Protein AF-A0A379WKV2-F1 (afdb_monomer_lite)

Organism: Salmonella enterica I (NCBI:txid59201)

InterPro domains:
  IPR010979 Small ribosomal subunit protein uS13-like, H2TH [SSF46946] (3-70)
  IPR015886 Formamidopyrimidine-DNA glycosylase, H2TH DNA-binding [PF06831] (2-64)
  IPR015886 Formamidopyrimidine-DNA glycosylase, H2TH DNA-binding [SM01232] (1-71)

Foldseek 3Di:
DQVQQQPDQAFQLVVVQVPPLDPDDRPVLSVVLCVQLVHDRRDRSSPDDPVSVVSSSVSSVVVVVVVVVVVVPD

Radius of gyration: 12.4 Å; chains: 1; bounding box: 35×20×30 Å

pLDDT: mean 71.16, std 11.32, range [40.75, 84.31]

Structure (mmCIF, N/CA/C/O backbone):
data_AF-A0A379WKV2-F1
#
_entry.id   AF-A0A379WKV2-F1
#
loop_
_atom_site.group_PDB
_atom_site.id
_atom_site.type_symbol
_atom_site.label_atom_id
_atom_site.label_alt_id
_atom_site.label_comp_id
_atom_site.label_asym_id
_atom_site.label_entity_id
_atom_site.label_seq_id
_atom_site.pdbx_PDB_ins_code
_atom_site.Cartn_x
_atom_site.Cartn_y
_atom_site.Cartn_z
_atom_site.occupancy
_atom_site.B_iso_or_equiv
_atom_site.auth_seq_id
_atom_site.auth_comp_id
_atom_site.auth_asym_id
_atom_site.auth_atom_id
_atom_site.pdbx_PDB_model_num
ATOM 1 N N . MET A 1 1 ? -2.008 -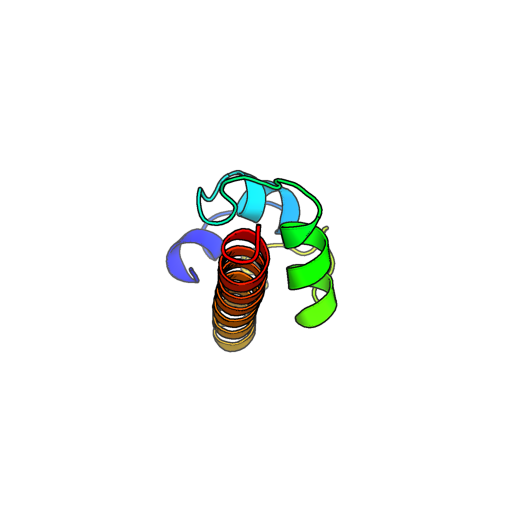7.284 4.404 1.00 58.00 1 MET A N 1
ATOM 2 C CA . MET A 1 1 ? -2.294 -5.873 4.055 1.00 58.00 1 MET A CA 1
ATOM 3 C C . MET A 1 1 ? -3.509 -5.359 4.819 1.00 58.00 1 MET A C 1
ATOM 5 O O . MET A 1 1 ? -3.342 -4.516 5.690 1.00 58.00 1 MET A O 1
ATOM 9 N N . GLN A 1 2 ? -4.693 -5.938 4.598 1.00 52.69 2 GLN A N 1
ATOM 10 C CA . GLN A 1 2 ? -5.964 -5.392 5.086 1.00 52.69 2 GLN A CA 1
ATOM 11 C C . GLN A 1 2 ? -6.061 -5.147 6.605 1.00 52.69 2 GLN A C 1
ATOM 13 O O . GLN A 1 2 ? -6.422 -4.048 7.013 1.00 52.69 2 GLN A O 1
ATOM 18 N N . GLN A 1 3 ? -5.664 -6.101 7.459 1.00 53.88 3 GLN A N 1
ATOM 19 C CA . GLN A 1 3 ? -5.736 -5.916 8.923 1.00 53.88 3 GLN A CA 1
ATOM 20 C C . GLN A 1 3 ? -4.855 -4.760 9.450 1.00 53.88 3 GLN A C 1
ATOM 22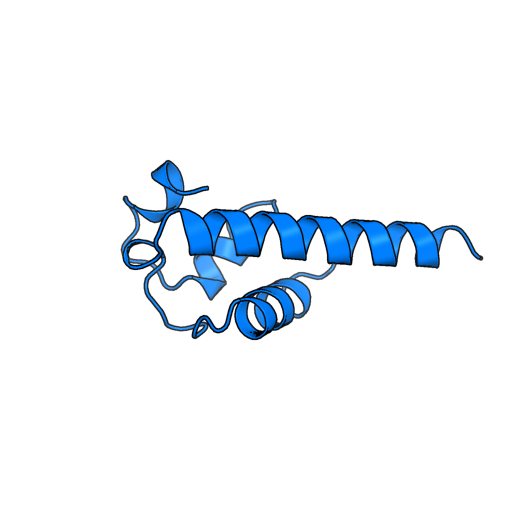 O O . GLN A 1 3 ? -5.153 -4.186 10.496 1.00 53.88 3 GLN A O 1
ATOM 27 N N . LYS A 1 4 ? -3.789 -4.385 8.723 1.00 60.38 4 LYS A N 1
ATOM 28 C CA . LYS A 1 4 ? -2.909 -3.252 9.070 1.00 60.38 4 LYS A CA 1
ATOM 29 C C . LYS A 1 4 ? -3.423 -1.911 8.519 1.00 60.38 4 LYS A C 1
ATOM 31 O O . LYS A 1 4 ? -3.126 -0.877 9.115 1.00 60.38 4 LYS A O 1
ATOM 36 N N . CYS A 1 5 ? -4.181 -1.916 7.418 1.00 55.66 5 CYS A N 1
ATOM 37 C CA . CYS A 1 5 ? -4.843 -0.728 6.863 1.00 55.66 5 CYS A CA 1
ATOM 38 C C . CYS A 1 5 ? -6.083 -0.335 7.678 1.00 55.66 5 CYS A C 1
ATOM 40 O O . CYS A 1 5 ? -6.287 0.838 7.975 1.00 55.66 5 CYS A O 1
ATOM 42 N N . ALA A 1 6 ? -6.888 -1.326 8.080 1.00 55.53 6 ALA A N 1
ATOM 43 C CA . ALA A 1 6 ? -8.203 -1.116 8.688 1.00 55.53 6 ALA A CA 1
ATOM 44 C C . ALA A 1 6 ? -8.156 -0.317 10.003 1.00 55.53 6 ALA A C 1
ATOM 46 O O . ALA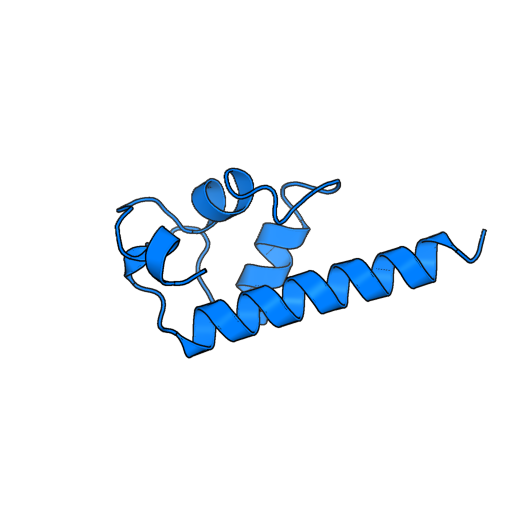 A 1 6 ? -9.068 0.458 10.278 1.00 55.53 6 ALA A O 1
ATOM 47 N N . LYS A 1 7 ? -7.077 -0.448 10.791 1.00 57.62 7 LYS A N 1
ATOM 48 C CA . LYS A 1 7 ? -6.920 0.250 12.081 1.00 57.62 7 LYS A CA 1
ATOM 49 C C . LYS A 1 7 ? -6.321 1.660 11.990 1.00 57.62 7 LYS A C 1
ATOM 51 O O . LYS A 1 7 ? -6.381 2.382 12.981 1.00 57.62 7 LYS A O 1
ATOM 56 N N . LYS A 1 8 ? -5.740 2.078 10.857 1.00 60.81 8 LYS A N 1
ATOM 57 C CA . LYS A 1 8 ? -5.103 3.403 10.732 1.00 60.81 8 LYS A CA 1
ATOM 58 C C . LYS A 1 8 ? -5.931 4.335 9.843 1.00 60.81 8 LYS A C 1
ATOM 60 O O . LYS A 1 8 ? -6.118 4.075 8.659 1.00 60.81 8 LYS A O 1
ATOM 65 N N . LYS A 1 9 ? -6.353 5.478 10.398 1.00 67.88 9 LYS A N 1
ATOM 66 C CA . LYS A 1 9 ? -6.982 6.604 9.672 1.00 67.88 9 LYS A CA 1
ATOM 67 C C . LYS A 1 9 ? -5.945 7.460 8.923 1.00 67.88 9 LYS A C 1
ATOM 69 O O . LYS A 1 9 ? -6.017 8.681 8.919 1.00 67.88 9 LYS A O 1
ATOM 74 N N . THR A 1 10 ? -4.936 6.819 8.351 1.00 74.25 10 THR A N 1
ATOM 75 C CA . THR A 1 10 ? -3.854 7.484 7.623 1.00 74.25 10 THR A CA 1
ATOM 76 C C . THR A 1 10 ? -4.095 7.316 6.129 1.00 74.25 10 THR A C 1
ATOM 78 O O . THR A 1 10 ? -4.622 6.287 5.693 1.00 74.25 10 THR A O 1
ATOM 81 N N . ALA A 1 11 ? -3.728 8.334 5.352 1.00 79.88 11 ALA A N 1
ATOM 82 C CA . ALA A 1 11 ? -3.760 8.270 3.898 1.00 79.88 11 ALA A CA 1
ATOM 83 C C . ALA A 1 11 ? -2.927 7.083 3.383 1.00 79.88 11 ALA A C 1
ATOM 85 O O . ALA A 1 11 ? -1.904 6.707 3.965 1.00 79.88 11 ALA A O 1
ATOM 86 N N . ILE A 1 12 ? -3.362 6.477 2.283 1.00 78.31 12 ILE A N 1
ATOM 87 C CA . ILE A 1 12 ? -2.747 5.266 1.742 1.00 78.31 12 ILE A CA 1
ATOM 88 C C . ILE A 1 12 ? -1.288 5.491 1.337 1.00 78.31 12 ILE A C 1
ATOM 90 O O . ILE A 1 12 ? -0.463 4.606 1.532 1.00 78.31 12 ILE A O 1
ATOM 94 N N . LYS A 1 13 ? -0.937 6.687 0.850 1.00 72.50 13 LYS A N 1
ATOM 95 C CA . LYS A 1 13 ? 0.423 7.028 0.415 1.00 72.50 13 LYS A CA 1
ATOM 96 C C . LYS A 1 13 ? 1.467 6.953 1.546 1.00 72.50 13 LYS A C 1
ATOM 98 O O . LYS A 1 13 ? 2.405 6.167 1.409 1.00 72.50 13 LYS A O 1
ATOM 103 N N . PRO A 1 14 ? 1.324 7.678 2.674 1.00 73.62 14 PRO A N 1
ATOM 104 C CA . PRO A 1 14 ? 2.240 7.534 3.806 1.00 73.62 14 PRO A CA 1
ATOM 105 C C . PRO A 1 14 ? 2.163 6.145 4.452 1.00 73.62 14 PRO A C 1
ATOM 107 O O . PRO A 1 14 ? 3.182 5.631 4.897 1.00 73.62 14 PRO A O 1
ATOM 110 N N . TRP A 1 15 ? 0.996 5.490 4.453 1.00 76.56 15 TRP A N 1
ATOM 111 C CA . TRP A 1 15 ? 0.873 4.114 4.950 1.00 76.56 15 TRP A CA 1
ATOM 112 C C . TRP A 1 15 ? 1.681 3.108 4.112 1.00 76.56 15 TRP A C 1
ATOM 114 O O . TRP A 1 15 ? 2.271 2.171 4.654 1.00 76.56 15 TRP A O 1
ATOM 124 N N . LEU A 1 16 ? 1.723 3.308 2.793 1.00 73.50 16 LEU A N 1
ATOM 125 C CA . LEU A 1 16 ? 2.467 2.470 1.857 1.00 73.50 16 LEU A CA 1
ATOM 126 C C . LEU A 1 16 ? 3.977 2.740 1.910 1.00 73.50 16 LEU A C 1
ATOM 128 O O . LEU A 1 16 ? 4.751 1.819 1.684 1.00 73.50 16 LEU A O 1
ATOM 132 N N . MET A 1 17 ? 4.386 3.971 2.240 1.00 69.44 17 MET A N 1
ATOM 133 C CA . MET A 1 17 ? 5.782 4.320 2.539 1.00 69.44 17 MET A CA 1
ATOM 134 C C . MET A 1 17 ? 6.260 3.754 3.888 1.00 69.44 17 MET A C 1
ATOM 136 O O . MET A 1 17 ? 7.403 3.321 3.991 1.00 69.44 17 MET A O 1
ATOM 140 N N . ASP A 1 18 ? 5.396 3.740 4.910 1.00 66.88 18 ASP A N 1
ATOM 141 C CA . ASP A 1 18 ? 5.683 3.193 6.249 1.00 66.88 18 ASP A CA 1
ATOM 142 C C . ASP A 1 18 ? 5.750 1.656 6.237 1.00 66.88 18 ASP A C 1
ATOM 144 O O . ASP A 1 18 ? 6.564 1.029 6.921 1.00 66.88 18 ASP A O 1
ATOM 148 N N . ASN A 1 19 ? 4.934 1.013 5.395 1.00 60.88 19 ASN A N 1
ATOM 149 C CA . ASN A 1 19 ? 5.126 -0.395 5.091 1.00 60.88 19 ASN A CA 1
ATOM 150 C C . ASN A 1 19 ? 6.405 -0.561 4.260 1.00 60.88 19 ASN A C 1
ATOM 152 O O . ASN A 1 19 ? 6.441 -0.192 3.091 1.00 60.88 19 ASN A O 1
ATOM 156 N N . LYS A 1 20 ? 7.406 -1.260 4.811 1.00 57.34 20 LYS A N 1
ATOM 157 C CA . LYS A 1 20 ? 8.606 -1.787 4.115 1.00 57.34 20 LYS A CA 1
ATOM 158 C C . LYS A 1 20 ? 8.327 -2.640 2.849 1.00 57.34 20 LYS A C 1
ATOM 160 O O . LYS A 1 20 ? 9.216 -3.323 2.359 1.00 57.34 20 LYS A O 1
ATOM 165 N N . LEU A 1 21 ? 7.103 -2.651 2.325 1.00 57.59 21 LEU A N 1
ATOM 166 C CA . LEU A 1 21 ? 6.728 -3.232 1.040 1.00 57.59 21 LEU A CA 1
ATOM 167 C C . LEU A 1 21 ? 7.377 -2.509 -0.147 1.00 57.59 21 LEU A C 1
ATOM 169 O O . LEU A 1 21 ? 7.659 -3.158 -1.148 1.00 57.59 21 LEU A O 1
ATOM 173 N N . VAL A 1 22 ? 7.648 -1.204 -0.038 1.00 54.78 22 VAL A N 1
ATOM 174 C CA . VAL A 1 22 ? 8.353 -0.434 -1.077 1.00 54.78 22 VAL A CA 1
ATOM 175 C C . VAL A 1 22 ? 9.802 -0.212 -0.645 1.00 54.78 22 VAL A C 1
ATOM 177 O O . VAL A 1 22 ? 10.189 0.865 -0.200 1.00 54.78 22 VAL A O 1
ATOM 180 N N . VAL A 1 23 ? 10.622 -1.256 -0.739 1.00 43.88 23 VAL A N 1
ATOM 181 C CA . VAL A 1 23 ? 12.075 -1.135 -0.557 1.00 43.88 23 VAL A CA 1
ATOM 182 C C . VAL A 1 23 ? 12.727 -0.728 -1.881 1.00 43.88 23 VAL A C 1
ATOM 184 O O . VAL A 1 23 ? 12.653 -1.455 -2.864 1.00 43.88 23 VAL A O 1
ATOM 187 N N . GLY A 1 24 ? 13.359 0.449 -1.909 1.00 47.84 24 GLY A N 1
ATOM 188 C CA . GLY A 1 24 ? 14.344 0.827 -2.936 1.00 47.84 24 GLY A CA 1
ATOM 189 C C . GLY A 1 24 ? 13.968 1.972 -3.882 1.00 47.84 24 GLY A C 1
ATOM 190 O O . GLY A 1 24 ? 14.865 2.639 -4.381 1.00 47.84 24 GLY A O 1
ATOM 191 N N . VAL A 1 25 ? 12.683 2.268 -4.102 1.00 50.47 25 VAL A N 1
ATOM 192 C CA . VAL A 1 25 ? 12.238 3.347 -5.020 1.00 50.47 25 VAL A CA 1
ATOM 193 C C . VAL A 1 25 ? 10.987 4.030 -4.441 1.00 50.47 25 VAL A C 1
ATOM 195 O O . VAL A 1 25 ? 9.879 4.014 -4.988 1.00 50.47 25 VAL A O 1
ATOM 198 N N . GLY A 1 26 ? 11.147 4.553 -3.227 1.00 60.06 26 GLY A N 1
ATOM 199 C CA . GLY A 1 26 ? 10.071 5.043 -2.366 1.00 60.06 26 GLY A CA 1
ATOM 200 C C . GLY A 1 26 ? 9.473 6.374 -2.815 1.00 60.06 26 GLY A C 1
ATOM 201 O O . GLY A 1 26 ? 9.779 7.394 -2.222 1.00 60.06 26 GLY A O 1
ATOM 202 N N . ASN A 1 27 ? 8.639 6.357 -3.858 1.00 64.62 27 ASN A N 1
ATOM 203 C CA . ASN A 1 27 ? 7.509 7.278 -4.120 1.00 64.62 27 ASN A CA 1
ATOM 204 C C . ASN A 1 27 ? 6.836 6.913 -5.455 1.00 64.62 27 ASN A C 1
ATOM 206 O O . ASN A 1 27 ? 5.618 7.026 -5.607 1.00 64.62 27 ASN A O 1
ATOM 210 N N . ILE A 1 28 ? 7.653 6.459 -6.414 1.00 71.94 28 ILE A N 1
ATOM 211 C CA . ILE A 1 28 ? 7.228 6.122 -7.777 1.00 71.94 28 ILE A CA 1
ATOM 212 C C . ILE A 1 28 ? 6.376 4.858 -7.746 1.00 71.94 28 ILE A C 1
ATOM 214 O O . ILE A 1 28 ? 5.239 4.902 -8.183 1.00 71.94 28 ILE A O 1
ATOM 218 N N . TYR A 1 29 ? 6.840 3.790 -7.090 1.00 73.69 29 TYR A N 1
ATOM 219 C CA . TYR A 1 29 ? 6.052 2.562 -6.937 1.00 73.69 29 TYR A CA 1
ATOM 220 C C . TYR A 1 29 ? 4.748 2.785 -6.186 1.00 73.69 29 TYR A C 1
ATOM 222 O O . TYR A 1 29 ? 3.741 2.172 -6.519 1.00 73.69 29 TYR A O 1
ATOM 230 N N . ALA A 1 30 ? 4.759 3.648 -5.166 1.00 72.62 30 ALA A N 1
ATOM 231 C CA . ALA A 1 30 ? 3.545 3.985 -4.441 1.00 72.62 30 ALA A CA 1
ATOM 232 C C . ALA A 1 30 ? 2.547 4.667 -5.382 1.00 72.62 30 ALA A C 1
ATOM 234 O O . ALA A 1 30 ? 1.410 4.226 -5.479 1.00 72.62 30 ALA A O 1
ATOM 235 N N . SER A 1 31 ? 2.992 5.681 -6.127 1.00 75.81 31 SER A N 1
ATOM 236 C CA . SER A 1 31 ? 2.151 6.385 -7.099 1.00 75.81 31 SER A CA 1
ATOM 237 C C . SER A 1 31 ? 1.694 5.486 -8.252 1.00 75.81 31 SER A C 1
ATOM 239 O O . SER A 1 31 ? 0.515 5.503 -8.574 1.00 75.81 31 SER A O 1
ATOM 241 N N . GLU A 1 32 ? 2.569 4.658 -8.826 1.00 79.75 32 GLU A N 1
ATOM 242 C CA . GLU A 1 32 ? 2.229 3.709 -9.897 1.00 79.75 32 GLU A CA 1
ATOM 243 C C . GLU A 1 32 ? 1.267 2.627 -9.418 1.00 79.75 32 GLU A C 1
ATOM 245 O O . GLU A 1 32 ? 0.302 2.326 -10.108 1.00 79.75 32 GLU A O 1
ATOM 250 N N . SER A 1 33 ? 1.481 2.063 -8.228 1.00 78.12 33 SER A N 1
ATOM 251 C CA . SER A 1 33 ? 0.596 1.018 -7.702 1.00 78.12 33 SER A CA 1
ATOM 252 C C . SER A 1 33 ? -0.771 1.582 -7.334 1.00 78.12 33 SER A C 1
ATOM 254 O O . SER A 1 33 ? -1.780 0.918 -7.542 1.00 78.12 33 SER A O 1
ATOM 256 N N . LEU A 1 34 ? -0.814 2.815 -6.824 1.00 79.50 34 LEU A N 1
ATOM 257 C CA . LEU A 1 34 ? -2.055 3.545 -6.581 1.00 79.50 34 LEU A CA 1
ATOM 258 C C . LEU A 1 34 ? -2.773 3.874 -7.891 1.00 79.50 34 LEU A C 1
ATOM 260 O O . LEU A 1 34 ? -3.976 3.669 -7.982 1.00 79.50 34 LEU A O 1
ATOM 264 N N . PHE A 1 35 ? -2.044 4.319 -8.914 1.00 82.25 35 PHE A N 1
ATOM 265 C CA . PHE A 1 35 ? -2.604 4.621 -10.228 1.00 82.25 35 PHE A CA 1
ATOM 266 C C . PHE A 1 35 ? -3.138 3.364 -10.926 1.00 82.25 35 PHE A C 1
ATOM 268 O O . PHE A 1 35 ? -4.271 3.357 -11.395 1.00 82.25 35 PHE A O 1
ATOM 275 N N . ALA A 1 36 ? -2.368 2.275 -10.922 1.00 82.31 36 ALA A N 1
ATOM 276 C CA . ALA A 1 36 ? -2.764 0.986 -11.481 1.00 82.31 36 ALA A CA 1
ATOM 277 C C . ALA A 1 36 ? -3.956 0.360 -10.741 1.00 82.31 36 ALA A C 1
ATOM 279 O O . ALA A 1 36 ? -4.762 -0.330 -11.357 1.00 82.31 36 ALA A O 1
ATOM 280 N N . ALA A 1 37 ? -4.077 0.611 -9.436 1.00 79.31 37 ALA A N 1
ATOM 281 C CA . ALA A 1 37 ? -5.229 0.200 -8.645 1.00 79.31 37 ALA A CA 1
ATOM 282 C C . ALA A 1 37 ? -6.399 1.203 -8.687 1.00 79.31 37 ALA A C 1
ATOM 284 O O . ALA A 1 37 ? -7.442 0.929 -8.112 1.00 79.31 37 ALA A O 1
ATOM 285 N N . GLY A 1 38 ? -6.256 2.368 -9.332 1.00 83.06 38 GLY A N 1
ATOM 286 C CA . GLY A 1 38 ? -7.303 3.398 -9.371 1.00 83.06 38 GLY A CA 1
ATOM 287 C C . GLY A 1 38 ? -7.584 4.070 -8.018 1.00 83.06 38 GLY A C 1
ATOM 288 O O . GLY A 1 38 ? -8.670 4.601 -7.790 1.00 83.06 38 GLY A O 1
ATOM 289 N N . ILE A 1 39 ? -6.620 4.057 -7.096 1.00 83.06 39 ILE A N 1
ATOM 290 C CA . ILE A 1 39 ? -6.768 4.558 -5.728 1.00 83.06 39 ILE A CA 1
ATOM 291 C C . ILE A 1 39 ? -6.126 5.938 -5.598 1.00 83.06 39 ILE A C 1
ATOM 293 O O . ILE A 1 39 ? -4.951 6.138 -5.897 1.00 83.06 39 ILE A O 1
ATOM 297 N N . HIS A 1 40 ? -6.874 6.890 -5.040 1.00 82.44 40 HIS A N 1
ATOM 298 C CA . HIS A 1 40 ? -6.334 8.214 -4.742 1.00 82.44 40 HIS A CA 1
ATOM 299 C C . HIS A 1 40 ? -5.269 8.157 -3.625 1.00 82.44 40 HIS A C 1
ATOM 301 O O . HIS A 1 40 ? -5.509 7.530 -2.593 1.00 82.44 40 HIS A O 1
ATOM 307 N N . PRO A 1 41 ? -4.124 8.856 -3.747 1.00 76.38 41 PRO A N 1
ATOM 308 C CA . PRO A 1 41 ? -3.065 8.855 -2.727 1.00 76.38 41 PRO A CA 1
ATOM 309 C C . PRO A 1 41 ? -3.489 9.425 -1.368 1.00 76.38 41 PRO A C 1
ATOM 311 O O . PRO A 1 41 ? -2.918 9.046 -0.344 1.00 76.38 41 PRO A O 1
ATOM 314 N N . ASP A 1 42 ? -4.493 10.301 -1.367 1.00 80.06 42 ASP A N 1
ATOM 315 C CA . ASP A 1 42 ? -5.091 10.891 -0.165 1.00 80.06 42 ASP A CA 1
ATOM 316 C C . ASP A 1 42 ? -6.208 10.014 0.433 1.00 80.06 42 ASP A C 1
ATOM 318 O O . ASP A 1 42 ? -6.718 10.271 1.521 1.00 80.06 42 ASP A O 1
ATOM 322 N N . ARG A 1 43 ? -6.591 8.932 -0.261 1.00 8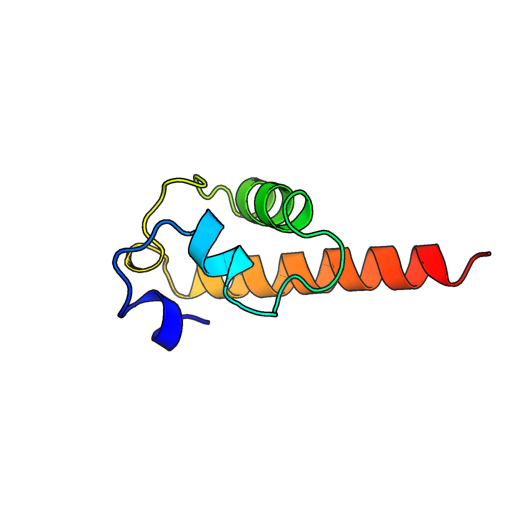2.56 43 ARG A N 1
ATOM 323 C CA . ARG A 1 43 ? -7.642 8.024 0.198 1.00 82.56 43 ARG A CA 1
ATOM 324 C C . ARG A 1 43 ? -7.202 7.344 1.489 1.00 82.56 43 ARG A C 1
ATOM 326 O O . ARG A 1 43 ? -6.054 6.922 1.636 1.00 82.56 43 ARG A O 1
ATOM 333 N N . LEU A 1 44 ? -8.132 7.201 2.425 1.00 81.00 44 LEU A N 1
ATOM 334 C CA . LEU A 1 44 ? -7.880 6.510 3.684 1.00 81.00 44 LEU A CA 1
ATOM 335 C C . LEU A 1 44 ? -7.542 5.039 3.432 1.00 81.00 44 LEU A C 1
ATOM 337 O O . LEU A 1 44 ? -8.303 4.336 2.766 1.00 81.00 44 LEU A O 1
ATOM 341 N N . ALA A 1 45 ? -6.464 4.546 4.046 1.00 76.38 45 ALA A N 1
ATOM 342 C CA . ALA A 1 45 ? -6.111 3.128 3.979 1.00 76.38 45 ALA A CA 1
ATOM 343 C C . ALA A 1 45 ? -7.232 2.231 4.541 1.00 76.38 45 ALA A C 1
ATOM 345 O O . ALA A 1 45 ? -7.481 1.146 4.026 1.00 76.38 45 ALA A O 1
ATOM 346 N N . SER A 1 46 ? -7.954 2.711 5.558 1.00 75.88 46 SER A N 1
ATOM 347 C CA . SER A 1 46 ? -9.110 2.023 6.152 1.00 75.88 46 SER A CA 1
ATOM 348 C C . SER A 1 46 ? -10.329 1.940 5.212 1.00 75.88 46 SER A C 1
ATOM 350 O O . SER A 1 46 ? -11.187 1.086 5.397 1.00 75.88 46 SER A O 1
ATOM 352 N N . SER A 1 47 ? -10.389 2.775 4.167 1.00 81.69 47 SER A N 1
ATOM 353 C CA . SER A 1 47 ? -11.465 2.755 3.165 1.00 81.69 47 SER A CA 1
ATOM 354 C C . SER A 1 47 ? -11.210 1.769 2.016 1.00 81.69 47 SER A C 1
ATOM 356 O O . SER A 1 47 ? -12.024 1.698 1.095 1.00 81.69 47 SER A O 1
ATOM 358 N N . LEU A 1 48 ? -10.081 1.054 2.021 1.00 77.50 48 LEU A N 1
ATOM 359 C CA . LEU A 1 48 ? -9.746 0.089 0.979 1.00 77.50 48 LEU A CA 1
ATOM 360 C C . LEU A 1 48 ? -10.378 -1.273 1.245 1.00 77.50 48 LEU A C 1
ATOM 362 O O . LEU A 1 48 ? -10.195 -1.868 2.309 1.00 77.50 48 LEU A O 1
ATOM 366 N N . SER A 1 49 ? -11.047 -1.795 0.222 1.00 81.19 49 SER A N 1
ATOM 367 C CA . SER A 1 49 ? -11.576 -3.155 0.216 1.00 81.19 49 SER A CA 1
ATOM 368 C C . SER A 1 49 ? -10.459 -4.198 0.134 1.00 81.19 49 SER A C 1
ATOM 370 O O . SER A 1 49 ? -9.301 -3.903 -0.178 1.00 81.19 49 SER A O 1
ATOM 372 N N . THR A 1 50 ? -10.805 -5.451 0.431 1.00 79.94 50 THR A N 1
ATOM 373 C CA . THR A 1 50 ? -9.861 -6.583 0.401 1.00 79.94 50 THR A CA 1
ATOM 374 C C . THR A 1 50 ? -9.244 -6.749 -0.975 1.00 79.94 50 THR A C 1
ATOM 376 O O . THR A 1 50 ? -8.036 -6.930 -1.088 1.00 79.94 50 THR A O 1
ATOM 379 N N . GLU A 1 51 ? -10.084 -6.634 -1.999 1.00 83.00 51 GLU A N 1
ATOM 380 C CA . GLU A 1 51 ? -9.729 -6.781 -3.408 1.00 83.00 51 GLU A CA 1
ATOM 381 C C . GLU A 1 51 ? -8.719 -5.717 -3.834 1.00 83.00 51 GLU A C 1
ATOM 383 O O . GLU A 1 51 ? -7.672 -6.048 -4.377 1.00 83.00 51 GLU A O 1
ATOM 388 N N . GLU A 1 52 ? -8.967 -4.460 -3.465 1.00 82.44 52 GLU A N 1
ATOM 389 C CA . GLU A 1 52 ? -8.074 -3.328 -3.732 1.00 82.44 52 GLU A CA 1
ATOM 390 C C . GLU A 1 52 ? -6.700 -3.528 -3.084 1.00 82.44 52 GLU A C 1
ATOM 392 O O . GLU A 1 52 ? -5.665 -3.302 -3.707 1.00 82.44 52 GLU A O 1
ATOM 397 N N . CYS A 1 53 ? -6.671 -3.989 -1.827 1.00 77.50 53 CYS A N 1
ATOM 398 C CA . CYS A 1 53 ? -5.421 -4.302 -1.134 1.00 77.50 53 CYS A CA 1
ATOM 399 C C . CYS A 1 53 ? -4.657 -5.458 -1.795 1.00 77.50 53 CYS A C 1
ATOM 401 O O . CYS A 1 53 ? -3.424 -5.435 -1.812 1.00 77.50 53 CYS A O 1
ATOM 403 N N . ASP A 1 54 ? -5.366 -6.483 -2.271 1.00 82.56 54 ASP A N 1
ATOM 404 C CA . ASP A 1 54 ? -4.767 -7.639 -2.941 1.00 82.56 54 ASP A CA 1
ATOM 405 C C . ASP A 1 54 ? -4.211 -7.244 -4.315 1.00 82.56 54 ASP A C 1
ATOM 407 O O . ASP A 1 54 ? -3.064 -7.561 -4.633 1.00 82.56 54 ASP A O 1
ATOM 411 N N . LEU A 1 55 ? -4.969 -6.450 -5.077 1.00 84.31 55 LEU A N 1
ATOM 412 C CA . LEU A 1 55 ? -4.549 -5.860 -6.344 1.00 84.31 55 LEU A CA 1
ATOM 413 C C . LEU A 1 55 ? -3.281 -5.014 -6.162 1.00 84.31 55 LEU A C 1
ATOM 415 O O . LEU A 1 55 ? -2.293 -5.243 -6.857 1.00 84.31 55 LEU A O 1
ATOM 419 N N . LEU A 1 56 ? -3.258 -4.111 -5.174 1.00 79.94 56 LEU A N 1
ATOM 420 C CA . LEU A 1 56 ? -2.084 -3.294 -4.837 1.00 79.94 56 LEU A CA 1
ATOM 421 C C . LEU A 1 56 ? -0.857 -4.165 -4.551 1.00 79.94 56 LEU A C 1
ATOM 423 O O . LEU A 1 56 ? 0.221 -3.919 -5.088 1.00 79.94 56 LEU A O 1
ATOM 427 N N . ALA A 1 57 ? -1.012 -5.207 -3.730 1.00 79.44 57 ALA A N 1
ATOM 428 C CA . ALA A 1 57 ? 0.079 -6.121 -3.405 1.00 79.44 57 ALA A CA 1
ATOM 429 C C . ALA A 1 57 ? 0.592 -6.875 -4.644 1.00 79.44 57 ALA A C 1
ATOM 431 O O . ALA A 1 57 ? 1.806 -7.036 -4.800 1.00 79.44 57 ALA A O 1
ATOM 432 N N . ARG A 1 58 ? -0.309 -7.310 -5.535 1.00 83.75 58 ARG A N 1
ATOM 433 C CA . ARG A 1 58 ? 0.047 -7.965 -6.803 1.00 83.75 58 ARG A CA 1
ATOM 434 C C . ARG A 1 58 ? 0.801 -7.023 -7.729 1.00 83.75 58 ARG A C 1
ATOM 436 O O . ARG A 1 58 ? 1.848 -7.419 -8.232 1.00 83.75 58 ARG A O 1
ATOM 443 N N . VAL A 1 59 ? 0.314 -5.796 -7.916 1.00 83.94 59 VAL A N 1
ATOM 444 C CA . VAL A 1 59 ? 0.960 -4.789 -8.770 1.00 83.94 59 VAL A CA 1
ATOM 445 C C . VAL A 1 59 ? 2.350 -4.456 -8.241 1.00 83.94 59 VAL A C 1
ATOM 447 O O . VAL A 1 59 ? 3.313 -4.545 -8.994 1.00 83.94 59 VAL A O 1
ATOM 450 N N . ILE A 1 60 ? 2.497 -4.181 -6.941 1.00 78.44 60 ILE A N 1
ATOM 451 C CA . ILE A 1 60 ? 3.809 -3.911 -6.326 1.00 78.44 60 ILE A CA 1
ATOM 452 C C . ILE A 1 60 ? 4.778 -5.067 -6.592 1.00 78.44 60 ILE A C 1
ATOM 454 O O . ILE A 1 60 ? 5.926 -4.849 -6.984 1.00 78.44 60 ILE A O 1
ATOM 458 N N . LYS A 1 61 ? 4.316 -6.309 -6.409 1.00 78.62 61 LYS A N 1
ATOM 459 C CA . LYS A 1 61 ? 5.128 -7.508 -6.640 1.00 78.62 61 LYS A CA 1
ATOM 460 C C . LYS A 1 61 ? 5.488 -7.674 -8.120 1.00 78.62 61 LYS A C 1
ATOM 462 O O . LYS A 1 61 ? 6.622 -8.039 -8.417 1.00 78.62 61 LYS A O 1
ATOM 467 N N . ALA A 1 62 ? 4.565 -7.366 -9.029 1.00 82.88 62 ALA A N 1
ATOM 468 C CA . ALA A 1 62 ? 4.784 -7.402 -10.471 1.00 82.88 62 ALA A CA 1
ATOM 469 C C . ALA A 1 62 ? 5.803 -6.346 -10.924 1.00 82.88 62 ALA A C 1
ATOM 471 O O . ALA A 1 62 ? 6.748 -6.691 -11.626 1.00 82.88 62 ALA A O 1
ATOM 472 N N . VAL A 1 63 ? 5.673 -5.093 -10.473 1.00 78.25 63 VAL A N 1
ATOM 473 C CA . VAL A 1 63 ? 6.612 -4.004 -10.797 1.00 78.25 63 VAL A CA 1
ATOM 474 C C . VAL A 1 63 ? 8.001 -4.307 -10.230 1.00 78.25 63 VAL A C 1
ATOM 476 O O . VAL A 1 63 ? 8.998 -4.172 -10.935 1.00 78.25 63 VAL A O 1
ATOM 479 N N . CYS A 1 64 ? 8.076 -4.802 -8.990 1.00 74.81 64 CYS A N 1
ATOM 480 C CA . CYS A 1 64 ? 9.338 -5.220 -8.379 1.00 74.81 64 CYS A CA 1
ATOM 481 C C . CYS A 1 64 ? 9.991 -6.363 -9.174 1.00 74.81 64 CYS A C 1
ATOM 483 O O . CYS A 1 64 ? 11.174 -6.296 -9.496 1.00 74.81 64 CYS A O 1
ATOM 485 N N . CYS A 1 65 ? 9.220 -7.381 -9.568 1.00 76.81 65 CYS A N 1
ATOM 486 C CA . CYS A 1 65 ? 9.718 -8.498 -10.372 1.00 76.81 65 CYS A CA 1
ATOM 487 C C . CYS A 1 65 ? 10.149 -8.067 -11.785 1.00 76.81 65 CYS A C 1
ATOM 489 O O . CYS A 1 65 ? 11.170 -8.540 -12.287 1.00 76.81 65 CYS A O 1
ATOM 491 N N . ALA A 1 66 ? 9.420 -7.141 -12.412 1.00 77.88 66 ALA A N 1
ATOM 492 C CA . ALA A 1 66 ? 9.777 -6.568 -13.705 1.00 77.88 66 ALA A CA 1
ATOM 493 C C . ALA A 1 66 ? 11.089 -5.774 -13.629 1.00 77.88 66 ALA A C 1
ATOM 495 O O . ALA A 1 66 ? 11.923 -5.873 -14.529 1.00 77.88 66 ALA A O 1
ATOM 496 N N . LEU A 1 67 ? 11.305 -5.023 -12.545 1.00 69.12 67 LEU A N 1
ATOM 497 C CA . LEU A 1 67 ? 12.537 -4.264 -12.335 1.00 69.12 67 LEU A CA 1
ATOM 498 C C . LEU A 1 67 ? 13.719 -5.147 -11.932 1.00 69.12 67 LEU A C 1
ATOM 500 O O . LEU A 1 67 ? 14.813 -4.917 -12.430 1.00 69.12 67 LEU A O 1
ATOM 504 N N . LEU A 1 68 ? 13.507 -6.196 -11.134 1.00 70.81 68 LEU A N 1
ATOM 505 C CA . LEU A 1 68 ? 14.520 -7.225 -10.867 1.00 70.81 68 LEU A CA 1
ATOM 506 C C . LEU A 1 68 ? 14.957 -7.933 -12.160 1.00 70.81 68 LEU A C 1
ATOM 508 O O . LEU A 1 68 ? 16.153 -8.078 -12.398 1.00 70.81 68 LEU A O 1
ATOM 512 N N . ASN A 1 69 ? 14.011 -8.301 -13.033 1.00 70.62 69 ASN A N 1
ATOM 513 C CA . ASN A 1 69 ? 14.328 -8.863 -14.352 1.00 70.62 69 ASN A CA 1
ATOM 514 C C . ASN A 1 69 ? 15.100 -7.872 -15.236 1.00 70.62 69 ASN A C 1
ATOM 516 O O . ASN A 1 69 ? 16.043 -8.266 -15.915 1.00 70.62 69 ASN A O 1
ATOM 520 N N . LYS A 1 70 ? 14.736 -6.582 -15.217 1.00 63.69 70 LYS A N 1
ATOM 521 C CA . LYS A 1 70 ? 15.478 -5.543 -15.950 1.00 63.69 70 LYS A CA 1
ATOM 522 C C . LYS A 1 70 ? 16.862 -5.258 -15.359 1.00 63.69 70 LYS A C 1
ATO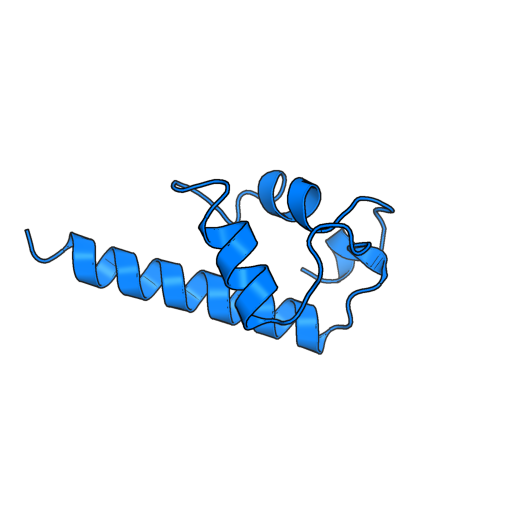M 524 O O . LYS A 1 70 ? 17.761 -4.897 -16.107 1.00 63.69 70 LYS A O 1
ATOM 529 N N . ALA A 1 71 ? 17.045 -5.410 -14.048 1.00 59.03 71 ALA A N 1
ATOM 530 C CA . ALA A 1 71 ? 18.318 -5.164 -13.373 1.00 59.03 71 ALA A CA 1
ATOM 531 C C . ALA A 1 71 ? 19.351 -6.279 -13.611 1.00 59.03 71 ALA A C 1
ATOM 533 O O . ALA A 1 71 ? 20.542 -5.994 -13.600 1.00 59.03 71 ALA A O 1
ATOM 534 N N . GLY A 1 72 ? 18.912 -7.518 -13.865 1.00 56.56 72 GLY A N 1
ATOM 535 C CA . GLY A 1 72 ? 19.792 -8.649 -14.197 1.00 56.56 72 GLY A CA 1
ATOM 536 C C . GLY A 1 72 ? 20.302 -8.682 -15.645 1.00 56.56 72 GLY A C 1
ATOM 537 O O . GLY A 1 72 ? 21.043 -9.591 -16.000 1.00 56.56 72 GLY A O 1
ATOM 538 N N . GLN 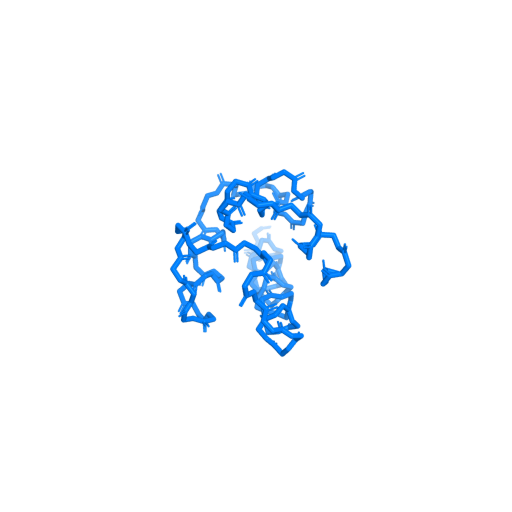A 1 73 ? 19.908 -7.721 -16.486 1.00 49.59 73 GLN A N 1
ATOM 539 C CA . GLN A 1 73 ? 20.352 -7.580 -17.882 1.00 49.59 73 GLN A CA 1
ATOM 540 C C . GLN A 1 73 ? 21.433 -6.497 -18.038 1.00 49.59 73 GLN A C 1
ATOM 542 O O . GLN A 1 73 ? 21.404 -5.704 -18.981 1.00 49.59 73 GLN A O 1
ATOM 547 N N . ARG A 1 74 ? 22.371 -6.420 -17.092 1.00 40.75 74 ARG A N 1
ATOM 548 C CA . ARG A 1 74 ? 23.504 -5.499 -17.166 1.00 40.75 74 ARG A CA 1
ATOM 549 C C . ARG A 1 74 ? 24.798 -6.159 -16.733 1.00 40.75 74 ARG A C 1
ATOM 551 O O . ARG A 1 74 ? 24.760 -6.885 -15.718 1.00 40.75 74 ARG A O 1
#

Secondary structure (DSSP, 8-state):
-HHHHHT--SBHHHHHHHSTTS-SSTTHHHHHHHHHTT--TTSBGGG--HHHHHHHHHHHHHHHHHHHHHHT--

Sequence (74 aa):
MQQKCAKKKTAIKPWLMDNKLVVGVGNIYASESLFAAGIHPDRLASSLSTEECDLLARVIKAVCCALLNKAGQR